Protein AF-A0AAE4DG27-F1 (afdb_monomer_lite)

Secondary structure (DSSP, 8-state):
--PPPPP--HHHHHHHHHHHHHH--HHHHHHHTT--HHHHHHHHHHHHH-TTTTT--SSS----HHHHHHHHHHHS--

Foldseek 3Di:
DDDDDAFDDLVRLLVLLVVCVVVVDLPVSCVVVVHDSVVNVVQNVLCVVPVVCRPVDPPDDRQGVVNVVVVVVVVVVD

pLDDT: mean 71.45, std 17.01, range [40.78, 89.88]

Radius of gyration: 14.05 Å; chains: 1; bounding box: 34×28×36 Å

Structure (mmCIF, N/CA/C/O backbone):
data_AF-A0AAE4DG27-F1
#
_entry.id   AF-A0AAE4DG27-F1
#
loop_
_atom_site.group_PDB
_atom_site.id
_atom_site.type_symbol
_atom_site.label_atom_id
_atom_site.label_alt_id
_atom_site.label_comp_id
_atom_site.label_asym_id
_atom_site.label_entity_id
_atom_site.label_seq_id
_atom_site.pdbx_PDB_ins_code
_atom_site.Cartn_x
_atom_site.Cartn_y
_atom_site.Cartn_z
_atom_site.occupancy
_atom_site.B_iso_or_equiv
_atom_site.auth_seq_id
_atom_site.auth_comp_id
_atom_site.auth_asym_id
_atom_site.auth_atom_id
_atom_site.pdbx_PDB_model_num
ATOM 1 N N . MET A 1 1 ? -20.491 16.295 -0.556 1.00 45.62 1 MET A N 1
ATOM 2 C CA . MET A 1 1 ? -20.430 15.019 0.199 1.00 45.62 1 MET A CA 1
ATOM 3 C C . MET A 1 1 ? -18.967 14.614 0.389 1.00 45.62 1 MET A C 1
ATOM 5 O O . MET A 1 1 ? -18.241 14.569 -0.597 1.00 45.62 1 MET A O 1
ATOM 9 N N . LYS A 1 2 ? -18.489 14.392 1.624 1.00 47.81 2 LYS A N 1
ATOM 10 C CA . LYS A 1 2 ? -17.097 13.958 1.875 1.00 47.81 2 LYS A CA 1
ATOM 11 C C . LYS A 1 2 ? -16.930 12.511 1.392 1.00 47.81 2 LYS A C 1
ATOM 13 O O . LYS A 1 2 ? -17.551 11.620 1.958 1.00 47.81 2 LYS A O 1
ATOM 18 N N . LYS A 1 3 ? -16.092 12.274 0.373 1.00 55.75 3 LYS A N 1
ATOM 19 C CA . LYS A 1 3 ? -15.657 10.915 -0.002 1.00 55.75 3 LYS A CA 1
ATOM 20 C C . LYS A 1 3 ? -14.971 10.278 1.210 1.00 55.75 3 LYS A C 1
ATOM 22 O O . LYS A 1 3 ? -13.968 10.805 1.697 1.00 55.7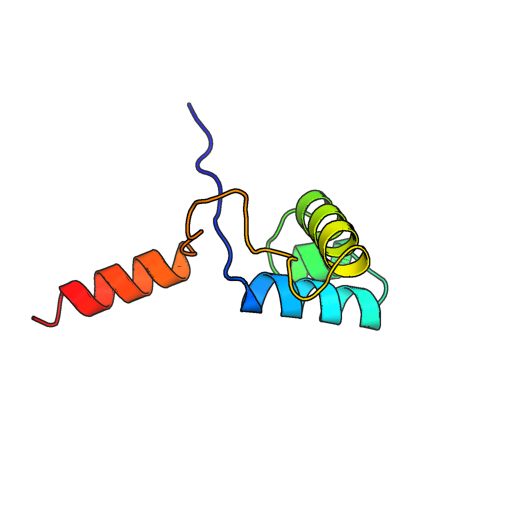5 3 LYS A O 1
ATOM 27 N N . SER A 1 4 ? -15.523 9.174 1.705 1.00 59.88 4 SER A N 1
ATOM 28 C CA . SER A 1 4 ? -14.896 8.363 2.745 1.00 59.88 4 SER A CA 1
ATOM 29 C C . SER A 1 4 ? -13.555 7.838 2.227 1.00 59.88 4 SER A C 1
ATOM 31 O O . SER A 1 4 ? -13.435 7.362 1.097 1.00 59.88 4 SER A O 1
ATOM 33 N N . ARG A 1 5 ? -12.499 7.995 3.029 1.00 66.19 5 ARG A N 1
ATOM 34 C CA . ARG A 1 5 ? -11.173 7.484 2.668 1.00 66.19 5 ARG A CA 1
ATOM 35 C C . ARG A 1 5 ? -11.181 5.980 2.916 1.00 66.19 5 ARG A C 1
ATOM 37 O O . ARG A 1 5 ? -11.354 5.569 4.061 1.00 66.19 5 ARG A O 1
ATOM 44 N N . LYS A 1 6 ? -10.975 5.179 1.866 1.00 71.31 6 LYS A N 1
ATOM 45 C CA . LYS A 1 6 ? -10.675 3.750 2.019 1.00 71.31 6 LYS A CA 1
ATOM 46 C C . LYS A 1 6 ? -9.402 3.626 2.860 1.00 71.31 6 LYS A C 1
ATOM 48 O O . LYS A 1 6 ? -8.388 4.252 2.538 1.00 71.31 6 LYS A O 1
ATOM 53 N N . LYS A 1 7 ? -9.480 2.891 3.964 1.00 72.88 7 LYS A N 1
ATOM 54 C CA . LYS A 1 7 ? -8.314 2.546 4.785 1.00 72.88 7 LYS A CA 1
ATOM 55 C C . LYS A 1 7 ? -7.746 1.220 4.242 1.00 72.88 7 LYS A C 1
ATOM 57 O O . LYS A 1 7 ? -8.442 0.514 3.526 1.00 72.88 7 LYS A O 1
ATOM 62 N N . TYR A 1 8 ? -6.485 0.910 4.505 1.00 79.94 8 TYR A N 1
ATOM 63 C CA . TYR A 1 8 ? -5.848 -0.337 4.057 1.00 79.94 8 TYR A CA 1
ATOM 64 C C . TYR A 1 8 ? -4.839 -0.764 5.118 1.00 79.94 8 TYR A C 1
ATOM 66 O O . TYR A 1 8 ? -4.206 0.114 5.724 1.00 79.94 8 TYR A O 1
ATOM 74 N N . SER A 1 9 ? -4.671 -2.071 5.316 1.00 81.12 9 SER A N 1
ATOM 75 C CA . SER A 1 9 ? -3.814 -2.600 6.382 1.00 81.12 9 SER A CA 1
ATOM 76 C C . SER A 1 9 ? -2.348 -2.382 6.043 1.00 81.12 9 SER A C 1
ATOM 78 O O . SER A 1 9 ? -1.981 -2.227 4.874 1.00 81.12 9 SER A O 1
ATOM 80 N N . LYS A 1 10 ? -1.481 -2.363 7.061 1.00 79.56 10 LYS A N 1
ATOM 81 C CA . LYS A 1 10 ? -0.026 -2.283 6.843 1.00 79.56 10 LYS A CA 1
ATOM 82 C C . LYS A 1 10 ? 0.454 -3.440 5.961 1.00 79.56 10 LYS A C 1
ATOM 84 O O . LYS A 1 10 ? 1.226 -3.216 5.034 1.00 79.56 10 LYS A O 1
ATOM 89 N N . GLU A 1 11 ? -0.058 -4.645 6.202 1.00 80.12 11 GLU A N 1
ATOM 90 C CA . GLU A 1 11 ? 0.258 -5.837 5.411 1.00 80.12 11 GLU A CA 1
ATOM 91 C C . GLU A 1 11 ? -0.219 -5.722 3.962 1.00 80.12 11 GLU A C 1
ATOM 93 O O . GLU A 1 11 ? 0.540 -6.035 3.048 1.00 80.12 11 GLU A O 1
ATOM 98 N N . PHE A 1 12 ? -1.438 -5.221 3.735 1.00 84.50 12 PHE A N 1
ATOM 99 C CA . PHE A 1 12 ? -1.961 -5.004 2.386 1.00 84.50 12 PHE A CA 1
ATOM 100 C C . PHE A 1 12 ? -1.098 -4.004 1.615 1.00 84.50 12 PHE A C 1
ATOM 102 O O . PHE A 1 12 ? -0.693 -4.268 0.486 1.00 84.50 12 PHE A O 1
ATOM 109 N N . LYS A 1 13 ? -0.766 -2.870 2.242 1.00 85.06 13 LYS A N 1
ATOM 110 C CA . LYS A 1 13 ? 0.085 -1.836 1.637 1.00 85.06 13 LYS A CA 1
ATOM 111 C C . LYS A 1 13 ? 1.471 -2.378 1.287 1.00 85.06 13 LYS A C 1
ATOM 113 O O . LYS A 1 13 ? 1.962 -2.108 0.195 1.00 85.06 13 LYS A O 1
ATOM 118 N N . ARG A 1 14 ? 2.069 -3.177 2.179 1.00 86.94 14 ARG A N 1
ATOM 119 C CA . ARG A 1 14 ? 3.364 -3.830 1.947 1.00 86.94 14 ARG A CA 1
ATOM 120 C C . ARG A 1 14 ? 3.301 -4.796 0.767 1.00 86.94 14 ARG A C 1
ATOM 122 O O . ARG A 1 14 ? 4.078 -4.630 -0.166 1.00 86.94 14 ARG A O 1
ATOM 129 N N . LYS A 1 15 ? 2.339 -5.725 0.761 1.00 88.06 15 LYS A N 1
ATOM 130 C CA . LYS A 1 15 ? 2.160 -6.687 -0.338 1.00 88.06 15 LYS A CA 1
ATOM 131 C C . LYS A 1 15 ? 1.904 -5.991 -1.672 1.00 88.06 15 LYS A C 1
ATOM 133 O O . LYS A 1 15 ? 2.485 -6.382 -2.675 1.00 88.06 15 LYS A O 1
ATOM 138 N N . ALA A 1 16 ? 1.084 -4.938 -1.685 1.00 89.12 16 ALA A N 1
ATOM 139 C CA . ALA A 1 16 ? 0.818 -4.158 -2.890 1.00 89.12 16 ALA A CA 1
ATOM 140 C C . ALA A 1 16 ? 2.100 -3.514 -3.443 1.00 89.12 16 ALA A C 1
ATOM 142 O O . ALA A 1 16 ? 2.354 -3.562 -4.646 1.00 89.12 16 ALA A O 1
ATOM 143 N N . VAL A 1 17 ? 2.935 -2.946 -2.566 1.00 89.56 17 VAL A N 1
ATOM 144 C CA . VAL A 1 17 ? 4.223 -2.362 -2.959 1.00 89.56 17 VAL A CA 1
ATOM 145 C C . VAL A 1 17 ? 5.205 -3.430 -3.433 1.00 89.56 17 VAL A C 1
ATOM 147 O O . VAL A 1 17 ? 5.775 -3.263 -4.508 1.00 89.56 17 VAL A O 1
ATOM 150 N N . GLU A 1 18 ? 5.371 -4.529 -2.699 1.00 89.38 18 GLU A N 1
ATOM 151 C CA . GLU A 1 18 ? 6.246 -5.644 -3.086 1.00 89.38 18 GLU A CA 1
ATOM 152 C C . GLU A 1 18 ? 5.841 -6.214 -4.451 1.00 89.38 18 GLU A C 1
ATOM 154 O O . GLU A 1 18 ? 6.673 -6.285 -5.354 1.00 89.38 18 GLU A O 1
ATOM 159 N N . LEU A 1 19 ? 4.553 -6.511 -4.646 1.00 89.50 19 LEU A N 1
ATOM 160 C CA . LEU A 1 19 ? 4.022 -7.023 -5.910 1.00 89.50 19 LEU A CA 1
ATOM 161 C C . LEU A 1 19 ? 4.267 -6.045 -7.060 1.00 89.50 19 LEU A C 1
ATOM 163 O O . LEU A 1 19 ? 4.720 -6.437 -8.137 1.00 89.50 19 LEU A O 1
ATOM 167 N N . SER A 1 20 ? 4.034 -4.756 -6.808 1.00 89.88 20 SER A N 1
ATOM 168 C CA . SER A 1 20 ? 4.316 -3.727 -7.796 1.00 89.88 20 SER A CA 1
ATOM 169 C C . SER A 1 20 ? 5.809 -3.667 -8.125 1.00 89.88 20 SER A C 1
ATOM 171 O O . SER A 1 20 ? 6.144 -3.521 -9.293 1.00 89.88 20 SER A O 1
ATOM 173 N N . ASN A 1 21 ? 6.720 -3.772 -7.156 1.00 86.81 21 ASN A N 1
ATOM 174 C CA . ASN A 1 21 ? 8.162 -3.712 -7.414 1.00 86.81 21 ASN A CA 1
ATOM 175 C C . ASN A 1 21 ? 8.651 -4.918 -8.225 1.00 86.81 21 ASN A C 1
ATOM 177 O O . ASN A 1 21 ? 9.545 -4.759 -9.049 1.00 86.81 21 ASN A O 1
ATOM 181 N N . VAL A 1 22 ? 8.043 -6.091 -8.028 1.00 87.56 22 VAL A N 1
ATOM 182 C CA . VAL A 1 22 ? 8.369 -7.311 -8.782 1.00 87.56 22 VAL A CA 1
ATOM 183 C C . VAL A 1 22 ? 7.899 -7.221 -10.235 1.00 87.56 22 VAL A C 1
ATOM 185 O O . VAL A 1 22 ? 8.672 -7.529 -11.136 1.00 87.56 22 VAL A O 1
ATOM 188 N N . ARG A 1 23 ? 6.651 -6.796 -10.485 1.00 85.06 23 ARG A N 1
ATOM 189 C CA . ARG A 1 23 ? 6.109 -6.714 -11.857 1.00 85.06 23 ARG A CA 1
ATOM 190 C C . ARG A 1 23 ? 6.483 -5.427 -12.597 1.00 85.06 23 ARG A C 1
ATOM 192 O O . ARG A 1 23 ? 6.375 -5.365 -13.814 1.00 85.06 23 ARG A O 1
ATOM 199 N N . GLY A 1 24 ? 6.882 -4.379 -11.881 1.00 81.19 24 GLY A N 1
ATOM 200 C CA . GLY A 1 24 ? 7.179 -3.059 -12.440 1.00 81.19 24 GLY A CA 1
ATOM 201 C C . GLY A 1 24 ? 5.936 -2.210 -12.732 1.00 81.19 24 GLY A C 1
ATOM 202 O O . GLY A 1 24 ? 5.991 -0.993 -12.530 1.00 81.19 24 GLY A O 1
ATOM 203 N N . ASP A 1 25 ? 4.803 -2.821 -13.083 1.00 86.62 25 ASP A N 1
ATOM 204 C CA . ASP A 1 25 ? 3.579 -2.113 -13.469 1.00 86.62 25 ASP A CA 1
ATOM 205 C C . ASP A 1 25 ? 2.714 -1.704 -12.260 1.00 86.62 25 ASP A C 1
ATOM 207 O O . ASP A 1 25 ? 2.137 -2.523 -11.551 1.00 86.62 25 ASP A O 1
ATOM 211 N N . VAL A 1 26 ? 2.627 -0.399 -11.991 1.00 87.62 26 VAL A N 1
ATOM 212 C CA . VAL A 1 26 ? 1.772 0.143 -1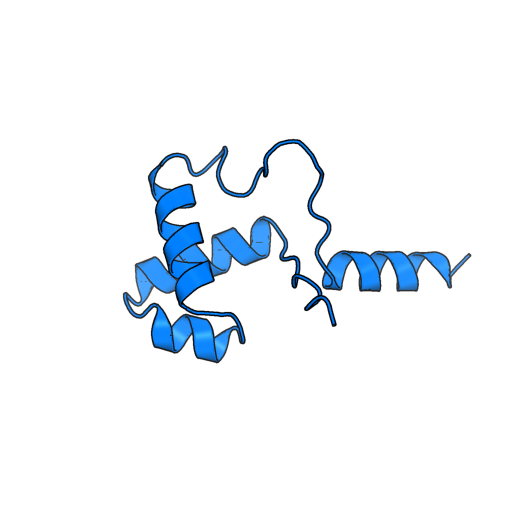0.916 1.00 87.62 26 VAL A CA 1
ATOM 213 C C . VAL A 1 26 ? 0.306 0.144 -11.321 1.00 87.62 26 VAL A C 1
ATOM 215 O O . VAL A 1 26 ? -0.565 0.007 -10.463 1.00 87.62 26 VAL A O 1
ATOM 218 N N . ARG A 1 27 ? 0.026 0.350 -12.608 1.00 87.62 27 ARG A N 1
ATOM 219 C CA . ARG A 1 27 ? -1.330 0.537 -13.103 1.00 87.62 27 ARG A CA 1
ATOM 220 C C . ARG A 1 27 ? -2.066 -0.791 -13.094 1.00 87.62 27 ARG A C 1
ATOM 222 O O . ARG A 1 27 ? -3.114 -0.866 -12.457 1.00 87.62 27 ARG A O 1
ATOM 229 N N . GLU A 1 28 ? -1.458 -1.820 -13.667 1.00 88.75 28 GLU A N 1
ATOM 230 C CA . GLU A 1 28 ? -2.001 -3.179 -13.67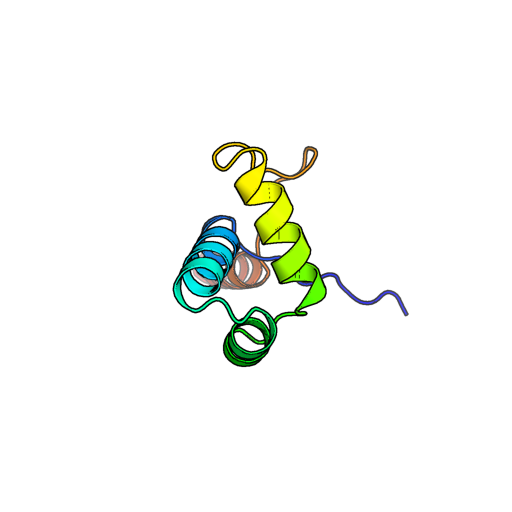4 1.00 88.75 28 GLU A CA 1
ATOM 231 C C . GLU A 1 28 ? -2.258 -3.677 -12.244 1.00 88.75 28 GLU A C 1
ATOM 233 O O . GLU A 1 28 ? -3.372 -4.072 -11.908 1.00 88.75 28 GLU A O 1
ATOM 238 N N . ILE A 1 29 ? -1.273 -3.540 -11.348 1.00 88.50 29 ILE A N 1
ATOM 239 C CA . ILE A 1 29 ? -1.420 -3.958 -9.945 1.00 88.50 29 ILE A CA 1
ATOM 240 C C . ILE A 1 29 ? -2.480 -3.133 -9.209 1.00 88.50 29 ILE A C 1
ATOM 242 O O . ILE A 1 29 ? -3.193 -3.654 -8.353 1.00 88.50 29 ILE A O 1
ATOM 246 N N . SER A 1 30 ? -2.621 -1.845 -9.525 1.00 86.19 30 SER A N 1
ATOM 247 C CA . SER A 1 30 ? -3.675 -1.027 -8.925 1.00 86.19 30 SER A CA 1
ATOM 248 C C . SER A 1 30 ? -5.075 -1.449 -9.375 1.00 86.19 30 SER A C 1
ATOM 250 O O . SER A 1 30 ? -5.993 -1.445 -8.555 1.00 86.19 30 SER A O 1
ATOM 252 N N . GLU A 1 31 ? -5.224 -1.856 -10.638 1.00 88.06 31 GLU A N 1
ATOM 253 C CA . GLU A 1 31 ? -6.476 -2.360 -11.204 1.00 88.06 31 GLU A CA 1
ATOM 254 C C . GLU A 1 31 ? -6.812 -3.745 -10.629 1.00 88.06 31 GLU A C 1
ATOM 256 O O . GLU A 1 31 ? -7.934 -3.943 -10.163 1.00 88.06 31 GLU A O 1
ATOM 261 N N . GLU A 1 32 ? -5.826 -4.646 -10.536 1.00 87.12 32 GLU A N 1
ATOM 262 C CA . GLU A 1 32 ? -5.954 -5.984 -9.932 1.00 87.12 32 GLU A CA 1
ATOM 263 C C . GLU A 1 32 ? -6.362 -5.911 -8.449 1.00 87.12 32 GLU A C 1
ATOM 265 O O . GLU A 1 32 ? -7.244 -6.637 -7.994 1.00 87.12 32 GLU A O 1
ATOM 270 N N . LEU A 1 33 ? -5.767 -4.984 -7.692 1.00 84.50 33 LEU A N 1
ATOM 271 C CA . LEU A 1 33 ? -6.058 -4.782 -6.268 1.00 84.50 33 LEU A CA 1
ATOM 272 C C . LEU A 1 33 ? -7.254 -3.847 -6.007 1.00 84.50 33 LEU A C 1
ATOM 274 O O . LEU A 1 33 ? -7.611 -3.611 -4.849 1.00 84.50 33 LEU A O 1
ATOM 278 N N . GLY A 1 34 ? -7.856 -3.261 -7.047 1.00 84.56 34 GLY A N 1
ATOM 279 C CA . GLY A 1 34 ? -8.973 -2.318 -6.917 1.00 84.56 34 GLY A CA 1
ATOM 280 C C . GLY A 1 34 ? -8.631 -1.028 -6.151 1.00 84.56 34 GLY A C 1
ATOM 281 O O . GLY A 1 34 ? -9.502 -0.420 -5.506 1.00 84.56 34 GLY A O 1
ATOM 282 N N . ILE A 1 35 ? -7.366 -0.602 -6.195 1.00 85.44 35 ILE A N 1
ATOM 283 C CA . ILE A 1 35 ? -6.857 0.602 -5.528 1.00 85.44 35 ILE A CA 1
ATOM 284 C C . ILE A 1 35 ? -6.512 1.699 -6.533 1.00 85.44 35 ILE A C 1
ATOM 286 O O . ILE A 1 35 ? -6.401 1.487 -7.731 1.00 85.44 35 ILE A O 1
ATOM 290 N N . ASN A 1 36 ? -6.340 2.927 -6.045 1.00 84.62 36 ASN A N 1
ATOM 291 C CA . ASN A 1 36 ? -5.940 4.023 -6.920 1.00 84.62 36 ASN A CA 1
ATOM 292 C C . ASN A 1 36 ? -4.429 3.927 -7.239 1.00 84.62 36 ASN A C 1
ATOM 294 O O . ASN A 1 36 ? -3.640 3.863 -6.292 1.00 84.62 36 ASN A O 1
ATOM 298 N N . PRO A 1 37 ? -3.995 4.006 -8.510 1.00 87.31 37 PRO A N 1
ATOM 299 C CA . PRO A 1 37 ? -2.574 3.942 -8.871 1.00 87.31 37 PRO A CA 1
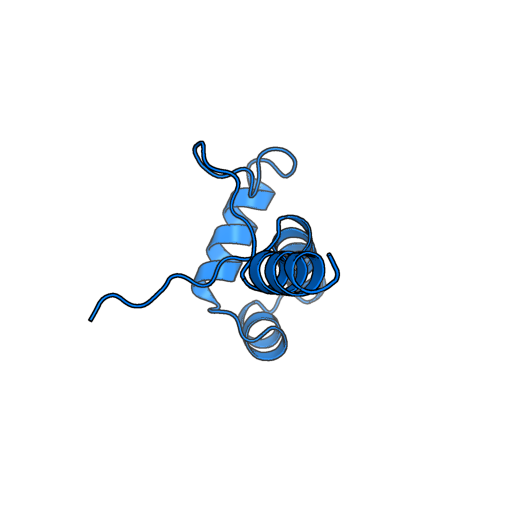ATOM 300 C C . PRO A 1 37 ? -1.736 5.033 -8.192 1.00 87.31 37 PRO A C 1
ATOM 302 O O . PRO A 1 37 ? -0.622 4.772 -7.741 1.00 87.31 37 PRO A O 1
ATOM 305 N N . ASN A 1 38 ? -2.288 6.237 -7.994 1.00 86.31 38 ASN A N 1
ATOM 306 C CA . ASN A 1 38 ? -1.593 7.319 -7.283 1.00 86.31 38 ASN A CA 1
ATOM 307 C C . ASN A 1 38 ? -1.328 6.971 -5.810 1.00 86.31 38 ASN A C 1
ATOM 309 O O . ASN A 1 38 ? -0.344 7.427 -5.225 1.00 86.31 38 ASN A O 1
ATOM 313 N N . LEU A 1 39 ? -2.199 6.162 -5.197 1.00 85.00 39 LEU A N 1
ATOM 314 C CA . LEU A 1 39 ? -2.016 5.684 -3.829 1.00 85.00 39 LEU A CA 1
ATOM 315 C C . LEU A 1 39 ? -0.875 4.664 -3.760 1.00 85.00 39 LEU A C 1
ATOM 317 O O . LEU A 1 39 ? -0.046 4.751 -2.858 1.00 85.00 39 LEU A O 1
ATOM 321 N N . LEU A 1 40 ? -0.793 3.766 -4.743 1.00 87.62 40 LEU A N 1
ATOM 322 C CA . LEU A 1 40 ? 0.280 2.779 -4.839 1.00 87.62 40 LEU A CA 1
ATOM 323 C C . LEU A 1 40 ? 1.640 3.435 -5.132 1.00 87.62 40 LEU A C 1
ATOM 325 O O . LEU A 1 40 ? 2.634 3.086 -4.498 1.00 87.62 40 LEU A O 1
ATOM 329 N N . HIS A 1 41 ? 1.685 4.463 -5.987 1.00 88.31 41 HIS A N 1
ATOM 330 C CA . HIS A 1 41 ? 2.884 5.290 -6.176 1.00 88.31 41 HIS A CA 1
ATOM 331 C C . HIS A 1 41 ? 3.349 5.949 -4.875 1.00 88.31 41 HIS A C 1
ATOM 333 O O . HIS A 1 41 ? 4.543 5.958 -4.571 1.00 88.31 41 HIS A O 1
ATOM 339 N N . ARG A 1 42 ? 2.415 6.496 -4.089 1.00 85.50 42 ARG A N 1
ATOM 340 C CA . ARG A 1 42 ? 2.735 7.075 -2.782 1.00 85.50 42 ARG A CA 1
ATOM 341 C C . ARG A 1 42 ? 3.303 6.018 -1.835 1.00 85.50 42 ARG A C 1
ATOM 343 O O . ARG A 1 42 ? 4.323 6.275 -1.207 1.00 85.50 42 ARG A O 1
ATOM 350 N N . TRP A 1 43 ? 2.678 4.846 -1.764 1.00 88.44 43 TRP A N 1
ATOM 351 C CA . TRP A 1 43 ? 3.146 3.747 -0.923 1.00 88.44 43 TRP A CA 1
ATOM 352 C C . TRP A 1 43 ? 4.525 3.241 -1.329 1.00 88.44 43 TRP A C 1
ATOM 354 O O . TRP A 1 43 ? 5.344 3.028 -0.444 1.00 88.44 43 TRP A O 1
ATOM 364 N N . ARG A 1 44 ? 4.822 3.129 -2.631 1.00 87.38 44 ARG A N 1
ATOM 365 C CA . ARG A 1 44 ? 6.177 2.818 -3.114 1.00 87.38 44 ARG A CA 1
ATOM 366 C C . ARG A 1 44 ? 7.197 3.822 -2.584 1.00 87.38 44 ARG A C 1
ATOM 368 O O . ARG A 1 44 ? 8.220 3.416 -2.057 1.00 87.38 44 ARG A O 1
ATOM 375 N N . ARG A 1 45 ? 6.902 5.124 -2.667 1.00 85.25 45 ARG A N 1
ATOM 376 C CA . ARG A 1 45 ? 7.799 6.177 -2.157 1.00 85.25 45 ARG A CA 1
ATOM 377 C C . ARG A 1 45 ? 7.986 6.106 -0.642 1.00 85.25 45 ARG A C 1
ATOM 379 O O . ARG A 1 45 ? 9.109 6.238 -0.176 1.00 85.25 45 ARG A O 1
ATOM 386 N N . GLU A 1 46 ? 6.901 5.909 0.107 1.00 83.50 46 GLU A N 1
ATOM 387 C CA . GLU A 1 46 ? 6.945 5.759 1.569 1.00 83.50 46 GLU A CA 1
ATOM 388 C C . GLU A 1 46 ? 7.751 4.505 1.965 1.00 83.50 46 GLU A C 1
ATOM 390 O O . GLU A 1 46 ? 8.572 4.578 2.871 1.00 83.50 46 GLU A O 1
ATOM 395 N N . PHE A 1 47 ? 7.589 3.396 1.237 1.00 85.38 47 PHE A N 1
ATOM 396 C CA . PHE A 1 47 ? 8.318 2.142 1.448 1.00 85.38 47 PHE A CA 1
ATOM 397 C C . PHE A 1 47 ? 9.800 2.227 1.075 1.00 85.38 47 PHE A C 1
ATOM 399 O O . PHE A 1 47 ? 10.635 1.697 1.794 1.00 85.38 47 PHE A O 1
ATOM 406 N N . SER A 1 48 ? 10.143 2.900 -0.026 1.00 82.00 48 SER A N 1
ATOM 407 C CA . SER A 1 48 ? 11.540 3.111 -0.423 1.00 82.00 48 SER A CA 1
ATOM 408 C C . SER A 1 48 ? 12.293 4.053 0.516 1.00 82.00 48 SER A C 1
ATOM 410 O O . SER A 1 48 ? 13.512 3.959 0.594 1.00 82.00 48 SER A O 1
ATOM 412 N N . ALA A 1 49 ? 11.594 4.972 1.188 1.00 82.00 49 ALA A N 1
ATOM 413 C CA . ALA A 1 49 ? 12.209 5.872 2.157 1.00 82.00 49 ALA A CA 1
ATOM 414 C C . ALA A 1 49 ? 12.532 5.149 3.470 1.00 82.00 49 ALA A C 1
ATOM 416 O O . ALA A 1 49 ? 13.651 5.255 3.958 1.00 82.00 49 ALA A O 1
ATOM 417 N N . ASP A 1 50 ? 11.562 4.419 4.026 1.00 76.12 50 ASP A N 1
ATOM 418 C CA . ASP A 1 50 ? 11.758 3.634 5.244 1.00 76.12 50 ASP A CA 1
ATOM 419 C C . ASP A 1 50 ? 10.708 2.510 5.3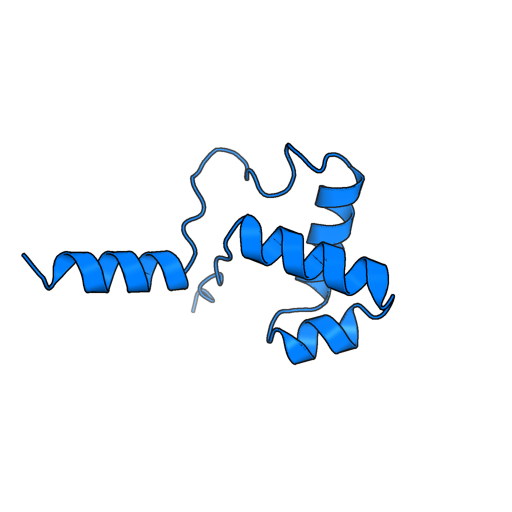12 1.00 76.12 50 ASP A C 1
ATOM 421 O O . ASP A 1 50 ? 9.549 2.792 5.610 1.00 76.12 50 ASP A O 1
ATOM 425 N N . PRO A 1 51 ? 11.055 1.245 5.022 1.00 70.69 51 PRO A N 1
ATOM 426 C CA . PRO A 1 51 ? 10.106 0.128 5.015 1.00 70.69 51 PRO A CA 1
ATOM 427 C C . PRO A 1 51 ? 9.462 -0.162 6.381 1.00 70.69 51 PRO A C 1
ATOM 429 O O . PRO A 1 51 ? 8.325 -0.645 6.443 1.00 70.69 51 PRO A O 1
ATOM 432 N N . ASP A 1 52 ? 10.176 0.119 7.472 1.00 66.06 52 ASP A N 1
ATOM 433 C CA . ASP A 1 52 ? 9.748 -0.170 8.842 1.00 66.06 52 ASP A CA 1
ATOM 434 C C . ASP A 1 52 ? 8.761 0.887 9.347 1.00 66.06 52 ASP A C 1
ATOM 436 O O . ASP A 1 52 ? 7.710 0.551 9.921 1.00 66.06 52 ASP A O 1
ATOM 440 N N . LEU A 1 53 ? 9.039 2.158 9.047 1.00 65.00 53 LEU A N 1
ATOM 441 C CA . LEU A 1 53 ? 8.157 3.294 9.311 1.00 65.00 53 LEU A CA 1
ATOM 442 C C . LEU A 1 53 ? 7.079 3.473 8.238 1.00 65.00 53 LEU A C 1
ATOM 444 O O . LEU A 1 53 ? 6.047 4.102 8.519 1.00 65.00 53 LEU A O 1
ATOM 448 N N . ALA A 1 54 ? 7.247 2.885 7.053 1.00 60.88 54 ALA A N 1
ATOM 449 C CA . ALA A 1 54 ? 6.257 2.913 5.991 1.00 60.88 54 ALA A CA 1
ATOM 450 C C . ALA A 1 54 ? 4.920 2.402 6.518 1.00 60.88 54 ALA A C 1
ATOM 452 O O . ALA A 1 54 ? 4.813 1.399 7.230 1.00 60.88 54 ALA A O 1
ATOM 453 N N . PHE A 1 55 ? 3.868 3.141 6.171 1.00 67.06 55 PHE A N 1
ATOM 454 C CA . PHE A 1 55 ? 2.485 2.845 6.543 1.00 67.06 55 PHE A CA 1
ATOM 455 C C . PHE A 1 55 ? 2.123 3.055 8.020 1.00 67.06 55 PHE A C 1
ATOM 457 O O . PHE A 1 55 ? 0.950 2.880 8.357 1.00 67.06 55 PHE A O 1
ATOM 464 N N . SER A 1 56 ? 3.059 3.484 8.875 1.00 58.34 56 SER A N 1
ATOM 465 C CA . SER A 1 56 ? 2.803 3.720 10.307 1.00 58.34 56 SER A CA 1
ATOM 466 C C . SER A 1 56 ? 1.837 4.877 10.558 1.00 58.34 56 SER A C 1
ATOM 468 O O . SER A 1 56 ? 1.160 4.894 11.582 1.00 58.34 56 SER A O 1
ATOM 470 N N . GLY A 1 57 ? 1.688 5.780 9.581 1.00 54.59 57 GLY A N 1
ATOM 471 C CA . GLY A 1 57 ? 0.780 6.918 9.648 1.00 54.59 57 GLY A CA 1
ATOM 472 C C . GLY A 1 57 ? 1.193 7.903 10.742 1.00 54.59 57 GLY A C 1
ATOM 473 O O . GLY A 1 57 ? 1.605 7.532 11.833 1.00 54.59 57 GLY A O 1
ATOM 474 N N . ASN A 1 58 ? 1.046 9.196 10.489 1.00 40.81 58 ASN A N 1
ATOM 475 C CA . ASN A 1 58 ? 1.174 10.181 11.559 1.00 40.81 58 ASN A CA 1
ATOM 476 C C . ASN A 1 58 ? 0.075 9.933 12.622 1.00 40.81 58 ASN A C 1
ATOM 478 O O . ASN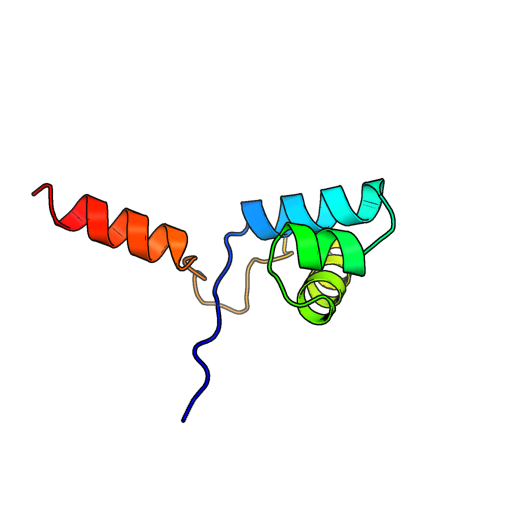 A 1 58 ? -1.064 10.370 12.467 1.00 40.81 58 ASN A O 1
ATOM 482 N N . GLY A 1 59 ? 0.401 9.177 13.675 1.00 41.72 59 GLY A N 1
ATOM 483 C CA . GLY A 1 59 ? -0.237 9.210 14.995 1.00 41.72 59 GLY A CA 1
ATOM 484 C C . GLY A 1 59 ? -1.607 8.550 15.202 1.00 41.72 59 GLY A C 1
ATOM 485 O O . GLY A 1 59 ? -2.104 8.600 16.324 1.00 41.72 59 GLY A O 1
ATOM 486 N N . LYS A 1 60 ? -2.258 7.921 14.216 1.00 41.78 60 LYS A N 1
ATOM 487 C CA . LYS A 1 60 ? -3.527 7.196 14.462 1.00 41.78 60 LYS A CA 1
ATOM 488 C C . LYS A 1 60 ? -3.540 5.853 13.751 1.00 41.78 60 LYS A C 1
ATOM 490 O O . LYS A 1 60 ? -3.519 5.828 12.524 1.00 41.78 60 LYS A O 1
ATOM 495 N N . LYS A 1 61 ? -3.613 4.765 14.536 1.00 43.09 61 LYS A N 1
ATOM 496 C CA . LYS A 1 61 ? -3.836 3.377 14.092 1.00 43.09 61 LYS A CA 1
ATOM 497 C C . LYS A 1 61 ? -4.881 3.368 12.973 1.00 43.09 61 LYS A C 1
ATOM 499 O O . LYS A 1 61 ? -6.070 3.564 13.219 1.00 43.09 61 LYS A O 1
ATOM 504 N N . GLN A 1 62 ? -4.424 3.227 11.732 1.00 48.44 62 GLN A N 1
ATOM 505 C CA . GLN A 1 62 ? -5.291 3.212 10.562 1.00 48.44 62 GLN A CA 1
ATOM 506 C C . GLN A 1 62 ? -5.863 1.805 10.422 1.00 48.44 62 GLN A C 1
ATOM 508 O O . GLN A 1 62 ? -5.327 1.000 9.674 1.00 48.44 62 GLN A O 1
ATOM 513 N N . GLN A 1 63 ? -6.923 1.511 11.175 1.00 40.78 63 GLN A N 1
ATOM 514 C CA . GLN A 1 63 ? -7.690 0.279 10.996 1.00 40.78 63 GLN A CA 1
ATOM 515 C C . GLN A 1 63 ? -8.263 0.255 9.585 1.00 40.78 63 GLN A C 1
ATOM 517 O O . GLN A 1 63 ? -8.904 1.209 9.168 1.00 40.78 63 GLN A O 1
ATOM 522 N N . SER A 1 64 ? -8.016 -0.804 8.843 1.00 48.72 64 SER A N 1
ATOM 523 C CA . SER A 1 64 ? -8.564 -1.053 7.504 1.00 48.72 64 SER A CA 1
ATOM 524 C C . SER A 1 64 ? -10.098 -1.175 7.561 1.00 48.72 64 SER A C 1
ATOM 526 O O . SER A 1 64 ? -10.608 -1.577 8.601 1.00 48.72 64 SER A O 1
ATOM 528 N N . PRO A 1 65 ? -10.870 -0.905 6.493 1.00 48.22 65 PRO A N 1
ATOM 529 C CA . PRO A 1 65 ? -12.296 -1.209 6.467 1.00 48.22 65 PRO A CA 1
ATOM 530 C C . PRO A 1 65 ? -12.542 -2.721 6.599 1.00 48.22 65 PRO A C 1
ATOM 532 O O . PRO A 1 65 ? -13.508 -3.103 7.239 1.00 48.22 65 PRO A O 1
ATOM 535 N N . GLU A 1 66 ? -11.624 -3.579 6.133 1.00 43.88 66 GLU A N 1
ATOM 536 C CA . GLU A 1 66 ? -11.639 -5.022 6.436 1.00 43.88 66 GLU A CA 1
ATOM 537 C C . GLU A 1 66 ? -11.441 -5.314 7.930 1.00 43.88 66 GLU A C 1
ATOM 539 O O . GLU A 1 66 ? -12.069 -6.216 8.467 1.00 43.88 66 GLU A O 1
ATOM 544 N N . GLU A 1 67 ? -10.635 -4.526 8.648 1.00 49.50 67 GLU A N 1
ATOM 545 C CA . GLU A 1 67 ? -10.516 -4.642 10.108 1.00 49.50 67 GLU A CA 1
ATOM 546 C C . GLU A 1 67 ? -11.722 -4.044 10.838 1.00 49.50 67 GLU A C 1
ATOM 548 O O . GLU A 1 67 ? -12.058 -4.505 11.926 1.00 49.50 67 GLU A O 1
ATOM 553 N N . GLU A 1 68 ? -12.396 -3.044 10.262 1.00 50.06 68 GLU A N 1
ATOM 554 C CA . GLU A 1 68 ? -13.695 -2.568 10.750 1.00 50.06 68 GLU A CA 1
ATOM 555 C C . GLU A 1 68 ? -14.773 -3.639 10.549 1.00 50.06 68 GLU A C 1
ATOM 557 O O . GLU A 1 68 ? -15.595 -3.829 11.442 1.00 50.06 68 GLU A O 1
ATOM 562 N N . GLU A 1 69 ? -14.737 -4.396 9.450 1.00 51.69 69 GLU A N 1
ATOM 563 C CA . GLU A 1 69 ? -15.672 -5.492 9.185 1.00 51.69 69 GLU A CA 1
ATOM 564 C C . GLU A 1 69 ? -15.384 -6.710 10.071 1.00 51.69 69 GLU A C 1
ATOM 566 O O . GLU A 1 69 ? -16.295 -7.223 10.717 1.00 51.69 69 GLU A O 1
ATOM 571 N N . ILE A 1 70 ? -14.112 -7.091 10.241 1.00 55.28 70 ILE A N 1
ATOM 572 C CA . ILE A 1 70 ? -13.681 -8.120 11.203 1.00 55.28 70 ILE A CA 1
ATOM 573 C C . ILE A 1 70 ? -14.006 -7.694 12.642 1.00 55.28 70 ILE A C 1
ATOM 575 O O . ILE A 1 70 ? -14.454 -8.511 13.446 1.00 55.28 70 ILE A O 1
ATOM 579 N N . SER A 1 71 ? -13.822 -6.418 12.994 1.00 51.22 71 SER A N 1
ATOM 580 C CA . SER A 1 71 ? -14.176 -5.898 14.320 1.00 51.22 71 SER A CA 1
ATOM 581 C C . SER A 1 71 ? -15.689 -5.863 14.533 1.00 51.22 71 SER A C 1
ATOM 583 O O . SER A 1 71 ? -16.141 -6.164 15.639 1.00 51.22 71 SER A O 1
ATOM 585 N N . ARG A 1 72 ? -16.472 -5.538 13.499 1.00 54.72 72 ARG A N 1
ATOM 586 C CA . ARG A 1 72 ? -17.938 -5.566 13.529 1.00 54.72 72 ARG A CA 1
ATOM 587 C C . ARG A 1 72 ? -18.459 -6.995 13.680 1.00 54.72 72 ARG A C 1
ATOM 589 O O . ARG A 1 72 ? -19.291 -7.228 14.552 1.00 54.72 72 ARG A O 1
ATOM 596 N N . LEU A 1 73 ? -17.912 -7.943 12.917 1.00 55.81 73 LEU A N 1
ATOM 597 C CA . LEU A 1 73 ? -18.242 -9.371 12.985 1.00 55.81 73 LEU A CA 1
ATOM 598 C C . LEU A 1 73 ? -17.873 -9.975 14.350 1.00 55.81 73 LEU A C 1
ATOM 600 O O . LEU A 1 73 ? -18.692 -10.657 14.960 1.00 55.81 73 LEU A O 1
ATOM 604 N N . LYS A 1 74 ? -16.697 -9.644 14.907 1.00 53.06 74 LYS A N 1
ATOM 605 C CA . LYS A 1 74 ? -16.298 -10.072 16.266 1.00 53.06 74 LYS A CA 1
ATOM 606 C C . LYS A 1 74 ? -17.205 -9.530 17.373 1.00 53.06 74 LYS A C 1
ATOM 608 O O . LYS A 1 74 ? -17.276 -10.130 18.440 1.00 53.06 74 LYS A O 1
ATOM 613 N N . LYS A 1 75 ? -17.883 -8.403 17.148 1.00 53.97 75 LYS A N 1
ATOM 614 C CA . LYS A 1 75 ? -18.763 -7.769 18.141 1.00 53.97 75 LYS A CA 1
ATOM 615 C C . LYS A 1 75 ? -20.186 -8.341 18.145 1.00 53.97 75 LYS A C 1
ATOM 617 O O . LYS A 1 75 ? -20.903 -8.106 19.106 1.00 53.97 75 LYS A O 1
ATOM 622 N N . GLN A 1 76 ? -20.581 -9.079 17.104 1.00 55.47 76 GLN A N 1
ATOM 623 C CA . GLN A 1 76 ? -21.883 -9.758 17.009 1.00 55.47 76 GLN A CA 1
ATOM 624 C C . GLN A 1 76 ? -21.885 -11.194 17.563 1.00 55.47 76 GLN A C 1
ATOM 626 O O . GLN A 1 76 ? -22.952 -11.780 17.692 1.00 55.47 76 GLN A O 1
ATOM 631 N N . LEU A 1 77 ? -20.721 -11.755 17.904 1.00 54.00 77 LEU A N 1
ATOM 632 C CA . LEU A 1 77 ? -20.579 -13.085 18.516 1.00 54.00 77 LEU A CA 1
ATOM 633 C C . LEU A 1 77 ? -20.430 -13.031 20.052 1.00 54.00 77 LEU A C 1
ATOM 635 O O . LEU A 1 77 ? -19.865 -13.952 20.640 1.00 54.00 77 LEU A O 1
ATOM 639 N N . LYS A 1 78 ? -20.889 -11.956 20.703 1.00 45.88 78 LYS A N 1
ATOM 640 C CA . LYS A 1 78 ? -20.910 -11.834 22.167 1.00 45.88 78 LYS A CA 1
ATOM 641 C C . LYS A 1 78 ? -22.327 -11.649 22.680 1.00 45.88 78 LYS A C 1
ATOM 643 O O . LYS A 1 78 ? -23.067 -10.878 22.032 1.00 45.88 78 LYS A O 1
#

Sequence (78 aa):
MKKSRKKYSKEFKRKAVELSNVRGDVREISEELGINPNLLHRWRREFSADPDLAFSGNGKKQQSPEEEEISRLKKQLK